Protein AF-A0A8H3X0F2-F1 (afdb_monomer_lite)

Radius of gyration: 13.97 Å; chains: 1; bounding box: 42×25×36 Å

Organism: Gigaspora margarita (NCBI:txid4874)

Foldseek 3Di:
DPDFFWAQELLVRDTDGDVDPVNVVLVVVVWDKDAFQLVLLPPDPPDPPVDVVVVVLSVVRGGIYTHHDLVSVVPCPVRCVVVVHDSVSVNVSSVVD

pLDDT: mean 86.75, std 12.63, range [35.66, 97.44]

Sequence (97 aa):
METPQKVVNLLTKRKIDHNGPTFCKLMRNGFRYVKDLAEFLQLPDIMDYYYPEQIRFMNALSYPAMIPPIDIMENRPDIYKKLSISVEKYQNLFQAL

Structure (mmCIF, N/CA/C/O backbone):
data_AF-A0A8H3X0F2-F1
#
_entry.id   AF-A0A8H3X0F2-F1
#
loop_
_atom_site.group_PDB
_atom_site.id
_atom_site.type_symbol
_atom_site.label_atom_id
_atom_site.label_alt_id
_atom_site.label_comp_id
_atom_site.label_asym_id
_atom_site.label_entity_id
_atom_site.label_seq_id
_atom_site.pdbx_PDB_ins_code
_atom_site.Cartn_x
_atom_site.Cartn_y
_atom_site.Cartn_z
_atom_site.occupancy
_atom_site.B_iso_or_equiv
_atom_site.auth_seq_id
_atom_site.auth_comp_id
_atom_site.auth_asym_id
_atom_site.auth_atom_id
_atom_site.pdbx_PDB_model_num
ATOM 1 N N . MET A 1 1 ? -13.330 -8.053 -23.753 1.00 35.66 1 MET A N 1
ATOM 2 C CA . MET A 1 1 ? -13.545 -7.528 -22.390 1.00 35.66 1 MET A CA 1
ATOM 3 C C . MET A 1 1 ? -12.173 -7.346 -21.783 1.00 35.66 1 MET A C 1
ATOM 5 O O . MET A 1 1 ? -11.473 -8.337 -21.624 1.00 35.66 1 MET A O 1
ATOM 9 N N . GLU A 1 2 ? -11.743 -6.105 -21.578 1.00 46.22 2 GLU A N 1
ATOM 10 C CA . GLU A 1 2 ? -10.471 -5.837 -20.907 1.00 46.22 2 GLU A CA 1
ATOM 11 C C . GLU A 1 2 ? -10.544 -6.406 -19.489 1.00 46.22 2 GLU A C 1
ATOM 13 O O . GLU A 1 2 ? -11.522 -6.194 -18.770 1.00 46.22 2 GLU A O 1
ATOM 18 N N . THR A 1 3 ? -9.551 -7.209 -19.114 1.00 53.03 3 THR A N 1
ATOM 19 C CA . THR A 1 3 ? -9.421 -7.743 -17.757 1.00 53.03 3 THR A CA 1
ATOM 20 C C . THR A 1 3 ? -9.513 -6.589 -16.758 1.00 53.03 3 THR A C 1
ATOM 22 O O . THR A 1 3 ? -8.805 -5.597 -16.951 1.00 53.03 3 THR A O 1
ATOM 25 N N . PRO A 1 4 ? -10.325 -6.693 -15.687 1.00 59.53 4 PRO A N 1
ATOM 26 C CA . PRO A 1 4 ? -10.361 -5.663 -14.661 1.00 59.53 4 PRO A CA 1
ATOM 27 C C . PRO A 1 4 ? -8.940 -5.425 -14.159 1.00 59.53 4 PRO A C 1
ATOM 29 O O . PRO A 1 4 ? -8.261 -6.366 -13.731 1.00 59.53 4 PRO A O 1
ATOM 32 N N . GLN A 1 5 ? -8.476 -4.179 -14.248 1.00 83.75 5 GLN A N 1
ATOM 33 C CA . GLN A 1 5 ? -7.166 -3.805 -13.737 1.00 83.75 5 GLN A CA 1
ATOM 34 C C . GLN A 1 5 ? -7.104 -4.224 -12.263 1.00 83.75 5 GLN A C 1
ATOM 36 O O . GLN A 1 5 ? -8.006 -3.929 -11.479 1.00 83.75 5 GLN A O 1
ATOM 41 N N . LYS A 1 6 ? -6.084 -4.992 -11.880 1.00 93.44 6 LYS A N 1
ATOM 42 C CA . LYS A 1 6 ? -5.902 -5.387 -10.482 1.00 93.44 6 LYS A CA 1
ATOM 43 C C . LYS A 1 6 ? -5.098 -4.309 -9.770 1.00 93.44 6 LYS A C 1
ATOM 45 O O . LYS A 1 6 ? -4.068 -3.875 -10.276 1.00 93.44 6 LYS A O 1
ATOM 50 N N . VAL A 1 7 ? -5.549 -3.929 -8.582 1.00 95.56 7 VAL A N 1
ATOM 51 C CA . VAL A 1 7 ? -4.880 -2.959 -7.707 1.00 95.56 7 VAL A CA 1
ATOM 52 C C . VAL A 1 7 ? -4.356 -3.694 -6.483 1.00 95.56 7 VAL A C 1
ATOM 54 O O . VAL A 1 7 ? -5.040 -4.556 -5.930 1.00 95.56 7 VAL A O 1
ATOM 57 N N . VAL A 1 8 ? -3.140 -3.389 -6.046 1.00 96.44 8 VAL A N 1
ATOM 58 C CA . VAL A 1 8 ? -2.559 -3.992 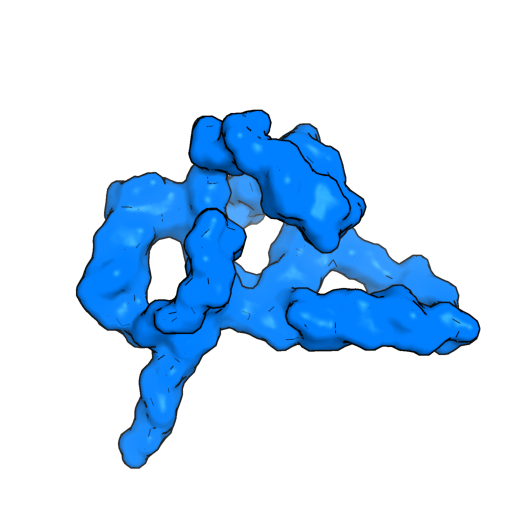-4.840 1.00 96.44 8 VAL A CA 1
ATOM 59 C C . VAL A 1 8 ? -2.958 -3.171 -3.621 1.00 96.44 8 VAL A C 1
ATOM 61 O O . VAL A 1 8 ? -2.645 -1.993 -3.526 1.00 96.44 8 VAL A O 1
ATOM 64 N N . ASN A 1 9 ? -3.610 -3.783 -2.639 1.00 96.31 9 ASN A N 1
ATOM 65 C CA . ASN A 1 9 ? -3.794 -3.149 -1.338 1.00 96.31 9 ASN A CA 1
ATOM 66 C C . ASN A 1 9 ? -2.477 -3.204 -0.554 1.00 96.31 9 ASN A C 1
ATOM 68 O O . ASN A 1 9 ? -2.080 -4.291 -0.134 1.00 96.31 9 ASN A O 1
ATOM 72 N N . LEU A 1 10 ? -1.822 -2.062 -0.319 1.00 93.88 10 LEU A N 1
ATOM 73 C CA . LEU A 1 10 ? -0.529 -2.018 0.382 1.00 93.88 10 LEU A CA 1
ATOM 74 C C . LEU A 1 10 ? -0.594 -2.588 1.800 1.00 93.88 10 LEU A C 1
ATOM 76 O O . LEU A 1 10 ? 0.346 -3.243 2.248 1.00 93.88 10 LEU A O 1
ATOM 80 N N . LEU A 1 11 ? -1.723 -2.401 2.487 1.00 94.62 11 LEU A N 1
ATOM 81 C CA . LEU A 1 11 ? -1.908 -2.852 3.864 1.00 94.62 11 LEU A CA 1
ATOM 82 C C . LEU A 1 11 ? -1.912 -4.381 3.982 1.00 94.62 11 LEU A C 1
ATOM 84 O O . LEU A 1 11 ? -1.371 -4.941 4.940 1.00 94.62 11 LEU A O 1
ATOM 88 N N . THR A 1 12 ? -2.551 -5.052 3.019 1.00 94.50 12 THR A N 1
ATOM 89 C CA . THR A 1 12 ? -2.803 -6.506 3.050 1.00 94.50 12 THR A CA 1
ATOM 90 C C . THR A 1 12 ? -2.003 -7.294 2.017 1.00 94.50 12 THR A C 1
ATOM 92 O O . THR A 1 12 ? -1.996 -8.522 2.064 1.00 94.50 12 THR A O 1
ATOM 95 N N . LYS A 1 13 ? -1.341 -6.608 1.080 1.00 92.19 13 LYS A N 1
ATOM 96 C CA . LYS A 1 13 ? -0.606 -7.157 -0.073 1.00 92.19 13 LYS A CA 1
ATOM 97 C C . LYS A 1 13 ? -1.476 -7.969 -1.044 1.00 92.19 13 LYS A C 1
ATOM 99 O O . LYS A 1 13 ? -0.955 -8.661 -1.915 1.00 92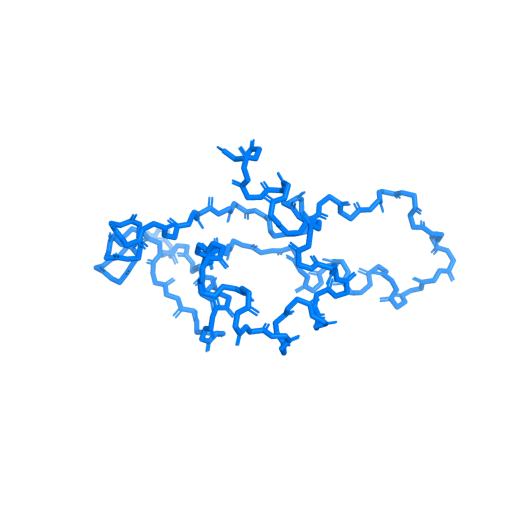.19 13 LYS A O 1
ATOM 104 N N . ARG A 1 14 ? -2.805 -7.899 -0.912 1.00 95.06 14 ARG A N 1
ATOM 105 C CA . ARG A 1 14 ? -3.749 -8.615 -1.781 1.00 95.06 14 ARG A CA 1
ATOM 106 C C . ARG A 1 14 ? -4.054 -7.800 -3.032 1.00 95.06 14 ARG A C 1
ATOM 108 O O . ARG A 1 14 ? -4.226 -6.585 -2.955 1.00 95.06 14 ARG A O 1
ATOM 115 N N . LYS A 1 15 ? -4.180 -8.489 -4.168 1.00 96.19 15 LYS A N 1
ATOM 116 C CA . LYS A 1 15 ? -4.719 -7.917 -5.407 1.00 96.19 15 LYS A CA 1
ATOM 117 C C . LYS A 1 15 ? -6.244 -7.865 -5.317 1.00 96.19 15 LYS A C 1
ATOM 119 O O . LYS A 1 15 ? -6.870 -8.875 -5.000 1.00 96.19 15 LYS A O 1
ATOM 124 N N . ILE A 1 16 ? -6.825 -6.711 -5.609 1.00 95.81 16 ILE A N 1
ATOM 125 C CA . ILE A 1 16 ? -8.271 -6.475 -5.649 1.00 95.81 16 ILE A CA 1
ATOM 126 C C . ILE A 1 16 ? -8.679 -5.956 -7.027 1.00 95.81 16 ILE A C 1
ATOM 128 O O . ILE A 1 16 ? -7.847 -5.436 -7.767 1.00 95.81 16 ILE A O 1
ATOM 132 N N . ASP A 1 17 ? -9.953 -6.105 -7.374 1.00 95.56 17 ASP A N 1
ATOM 133 C CA . ASP A 1 17 ? -10.505 -5.533 -8.602 1.00 95.56 17 ASP A CA 1
ATOM 134 C C . ASP A 1 17 ? -10.590 -4.009 -8.509 1.00 95.56 17 ASP A C 1
ATOM 136 O O . ASP A 1 17 ? -11.195 -3.476 -7.572 1.00 95.56 17 ASP A O 1
ATOM 140 N N . HIS A 1 18 ? -10.007 -3.307 -9.485 1.00 93.75 18 HIS A N 1
ATOM 141 C CA . HIS A 1 18 ? -10.230 -1.875 -9.669 1.00 93.75 18 HIS A CA 1
ATOM 142 C C . HIS A 1 18 ? -11.725 -1.617 -9.875 1.00 93.75 18 HIS A C 1
ATOM 144 O O . HIS A 1 18 ? -12.384 -2.353 -10.610 1.00 93.75 18 HIS A O 1
ATOM 150 N N . ASN A 1 19 ? -12.272 -0.606 -9.196 1.00 92.69 19 ASN A N 1
ATOM 151 C CA . ASN A 1 19 ? -13.711 -0.305 -9.166 1.00 92.69 19 ASN A CA 1
ATOM 152 C C . ASN A 1 19 ? -14.615 -1.440 -8.640 1.00 92.69 19 ASN A C 1
ATOM 154 O O . ASN A 1 19 ? -15.839 -1.346 -8.717 1.00 92.69 19 ASN A O 1
ATOM 158 N N . GLY A 1 20 ? -14.041 -2.501 -8.064 1.00 93.94 20 GLY A N 1
ATOM 159 C CA . GLY A 1 20 ? -14.800 -3.559 -7.405 1.00 93.94 20 GLY A CA 1
ATOM 160 C C . GLY A 1 20 ? -15.342 -3.135 -6.030 1.00 93.94 20 GLY A C 1
ATOM 161 O O . GLY A 1 20 ? -14.922 -2.117 -5.470 1.00 93.94 20 GLY A O 1
ATOM 162 N N . PRO A 1 21 ? -16.216 -3.945 -5.403 1.00 96.06 21 PRO A N 1
ATOM 163 C CA . PRO A 1 21 ? -16.812 -3.620 -4.103 1.00 96.06 21 PRO A CA 1
ATOM 164 C C . PRO A 1 21 ? -15.778 -3.322 -3.008 1.00 96.06 21 PRO A C 1
ATOM 166 O O . PRO A 1 21 ? -15.940 -2.386 -2.224 1.00 96.06 21 PRO A O 1
ATOM 169 N N . THR A 1 22 ? -14.679 -4.086 -2.972 1.00 96.06 22 THR A N 1
ATOM 170 C CA . THR A 1 22 ? -13.583 -3.866 -2.018 1.00 96.06 22 THR A CA 1
ATOM 171 C C . THR A 1 22 ? -12.862 -2.546 -2.271 1.00 96.06 22 THR A C 1
ATOM 173 O O . THR A 1 22 ? -12.586 -1.829 -1.315 1.00 96.06 22 THR A O 1
ATOM 176 N N . PHE A 1 23 ? -12.593 -2.200 -3.532 1.00 96.19 23 PHE A N 1
ATOM 177 C CA . PHE A 1 23 ? -11.965 -0.931 -3.901 1.00 96.19 23 PHE A CA 1
ATOM 178 C C . PHE A 1 23 ? -12.826 0.251 -3.447 1.00 96.19 23 PHE A C 1
ATOM 180 O O . PHE A 1 23 ? -12.354 1.111 -2.706 1.00 96.19 23 PHE A O 1
ATOM 187 N N . CYS A 1 24 ? -14.118 0.231 -3.784 1.00 96.00 24 CYS A N 1
ATOM 188 C CA . CYS A 1 24 ? -15.064 1.272 -3.388 1.00 96.00 24 CYS A CA 1
ATOM 189 C C . CYS A 1 24 ? -15.167 1.413 -1.863 1.00 96.00 24 CYS A C 1
ATOM 191 O O . CYS A 1 24 ? -15.250 2.526 -1.347 1.00 96.00 24 CYS A O 1
ATOM 193 N N . LYS A 1 25 ? -15.127 0.298 -1.120 1.00 97.44 25 LYS A N 1
ATOM 194 C CA . LYS A 1 25 ? -15.113 0.322 0.350 1.00 97.44 25 LYS A CA 1
ATOM 195 C C . LYS A 1 25 ? -13.840 0.966 0.903 1.00 97.44 25 LYS A C 1
ATOM 197 O O . LYS A 1 25 ? -13.929 1.746 1.842 1.00 97.44 25 LYS A O 1
ATOM 202 N N . LEU A 1 26 ? -12.675 0.655 0.335 1.00 97.25 26 LEU A N 1
ATOM 203 C CA . LEU A 1 26 ? -11.404 1.248 0.760 1.00 97.25 26 LEU A CA 1
ATOM 204 C C . LEU A 1 26 ? -11.369 2.756 0.486 1.00 97.25 26 LEU A C 1
ATOM 206 O O . LEU A 1 26 ? -11.013 3.508 1.388 1.00 97.25 26 LEU A O 1
ATOM 210 N N . MET A 1 27 ? -11.820 3.197 -0.694 1.00 96.31 27 MET A N 1
ATOM 211 C CA . MET A 1 27 ? -11.937 4.625 -1.031 1.00 96.31 27 MET A CA 1
ATOM 212 C C . MET A 1 27 ? -12.810 5.381 -0.016 1.00 96.31 27 MET A C 1
ATOM 214 O O . MET A 1 27 ? -12.434 6.448 0.459 1.00 96.31 27 MET A O 1
ATOM 218 N N . ARG A 1 28 ? -13.951 4.800 0.385 1.00 96.81 28 ARG A N 1
ATOM 219 C CA . ARG A 1 28 ? -14.835 5.377 1.420 1.00 96.81 28 ARG A CA 1
ATOM 220 C C . ARG A 1 28 ? -14.191 5.444 2.808 1.00 96.81 28 ARG A C 1
ATOM 222 O O . ARG A 1 28 ? -14.579 6.287 3.604 1.00 96.81 28 ARG A O 1
ATOM 229 N N . ASN A 1 29 ? -13.217 4.580 3.083 1.00 95.94 29 ASN A N 1
ATOM 230 C CA . ASN A 1 29 ? -12.472 4.533 4.341 1.00 95.94 29 ASN A CA 1
ATOM 231 C C . ASN A 1 29 ? -11.166 5.349 4.288 1.00 95.94 29 ASN A C 1
ATOM 233 O O . ASN A 1 29 ? -10.250 5.086 5.063 1.00 95.94 29 ASN A O 1
ATOM 237 N N . GLY A 1 30 ? -11.042 6.292 3.351 1.00 95.50 30 GLY A N 1
ATOM 238 C CA . GLY A 1 30 ? -9.897 7.200 3.278 1.00 95.50 30 GLY A CA 1
ATOM 239 C C . GLY A 1 30 ? -8.635 6.607 2.650 1.00 95.50 30 GLY A C 1
ATOM 240 O O . GLY A 1 30 ? -7.602 7.273 2.646 1.00 95.50 30 GLY A O 1
ATOM 241 N N . PHE A 1 31 ? -8.687 5.395 2.088 1.00 96.31 31 PHE A N 1
ATOM 242 C CA . PHE A 1 31 ? -7.588 4.912 1.251 1.00 96.31 31 PHE A CA 1
ATOM 243 C C . PHE A 1 31 ? -7.554 5.704 -0.056 1.00 96.31 31 PHE A C 1
ATOM 245 O O . PHE A 1 31 ? -8.599 6.068 -0.598 1.00 96.31 31 PHE A O 1
ATOM 252 N N . ARG A 1 32 ? -6.355 5.899 -0.601 1.00 95.69 32 ARG A N 1
ATOM 253 C CA . ARG A 1 32 ? -6.142 6.595 -1.872 1.00 95.69 32 ARG A CA 1
ATOM 254 C C . ARG A 1 32 ? -5.675 5.624 -2.942 1.00 95.69 32 ARG A C 1
ATOM 256 O O . ARG A 1 32 ? -4.869 4.738 -2.676 1.00 95.69 32 ARG A O 1
ATOM 263 N N . TYR A 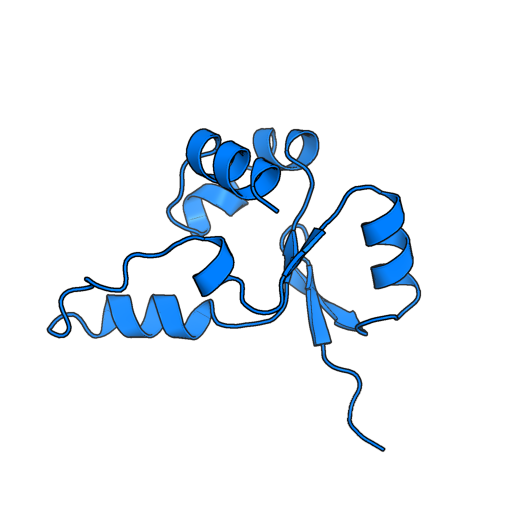1 33 ? -6.200 5.777 -4.147 1.00 95.12 33 TYR A N 1
ATOM 264 C CA . TYR A 1 33 ? -5.730 5.032 -5.306 1.00 95.12 33 TYR A CA 1
ATOM 265 C C . TYR A 1 33 ? -4.558 5.768 -5.952 1.00 95.12 33 TYR A C 1
ATOM 267 O O . TYR A 1 33 ? -4.651 6.968 -6.197 1.00 95.12 33 TYR A O 1
ATOM 275 N N . VAL A 1 34 ? -3.495 5.036 -6.277 1.00 93.75 34 VAL A N 1
ATOM 276 C CA . VAL A 1 34 ? -2.422 5.515 -7.152 1.00 93.75 34 VAL A CA 1
ATOM 277 C C . VAL A 1 34 ? -2.271 4.577 -8.336 1.00 93.75 34 VAL A C 1
ATOM 279 O O . VAL A 1 34 ? -2.374 3.354 -8.203 1.00 93.75 34 VAL A O 1
ATOM 282 N N . LYS A 1 35 ? -2.026 5.162 -9.508 1.00 93.06 35 LYS A N 1
ATOM 283 C CA . LYS A 1 35 ? -1.827 4.409 -10.749 1.00 93.06 35 LYS A CA 1
ATOM 284 C C . LYS A 1 35 ? -0.457 3.731 -10.789 1.00 93.06 35 LYS A C 1
ATOM 286 O O . LYS A 1 35 ? -0.358 2.621 -11.305 1.00 93.06 35 LYS A O 1
ATOM 291 N N . ASP A 1 36 ? 0.551 4.379 -10.214 1.00 91.19 36 ASP A N 1
ATOM 292 C CA . ASP A 1 36 ? 1.907 3.866 -10.072 1.00 91.19 36 ASP A CA 1
ATOM 293 C C . ASP A 1 36 ? 2.426 4.182 -8.660 1.00 91.19 36 ASP A C 1
ATOM 295 O O . ASP A 1 36 ? 2.430 5.332 -8.212 1.00 91.19 36 ASP A O 1
ATOM 299 N N . LEU A 1 37 ? 2.808 3.139 -7.923 1.00 92.31 37 LEU A N 1
ATOM 300 C CA . LEU A 1 37 ? 3.350 3.278 -6.578 1.00 92.31 37 LEU A CA 1
ATOM 301 C C . LEU A 1 37 ? 4.781 3.836 -6.567 1.00 92.31 37 LEU A C 1
ATOM 303 O O . LEU A 1 37 ? 5.111 4.578 -5.645 1.00 92.31 37 LEU A O 1
ATOM 307 N N . ALA A 1 38 ? 5.626 3.503 -7.542 1.00 89.56 38 ALA A N 1
ATOM 308 C CA . ALA A 1 38 ? 6.977 4.055 -7.631 1.00 89.56 38 ALA A CA 1
ATOM 309 C C . ALA A 1 38 ? 6.930 5.577 -7.851 1.00 89.56 38 ALA A C 1
ATOM 311 O O . ALA A 1 38 ? 7.653 6.311 -7.174 1.00 89.56 38 ALA A O 1
ATOM 312 N N . GLU A 1 39 ? 6.012 6.040 -8.708 1.00 88.50 39 GLU A N 1
ATOM 313 C CA . GLU A 1 39 ? 5.750 7.467 -8.941 1.00 88.50 39 GLU A CA 1
ATOM 314 C C . GLU A 1 39 ? 5.267 8.163 -7.660 1.00 88.50 39 GLU A C 1
ATOM 316 O O . GLU A 1 39 ? 5.835 9.174 -7.246 1.00 88.50 39 GLU A O 1
ATOM 321 N N . PHE A 1 40 ? 4.278 7.581 -6.967 1.00 90.31 40 PHE A N 1
ATOM 322 C CA . PHE A 1 40 ? 3.791 8.114 -5.688 1.00 90.31 40 PHE A CA 1
ATOM 323 C C . PHE A 1 40 ? 4.905 8.254 -4.647 1.00 90.31 40 PHE A C 1
ATOM 325 O O . PHE A 1 40 ? 4.953 9.244 -3.921 1.00 90.31 40 PHE A O 1
ATOM 332 N N . LEU A 1 41 ? 5.802 7.271 -4.556 1.00 89.50 41 LEU A N 1
ATOM 333 C CA . LEU A 1 41 ? 6.894 7.279 -3.583 1.00 89.50 41 LEU A CA 1
ATOM 334 C C . LEU A 1 41 ? 7.959 8.347 -3.879 1.00 89.50 41 LEU A C 1
ATOM 336 O O . LEU A 1 41 ? 8.861 8.536 -3.048 1.00 89.50 41 LEU A O 1
ATOM 340 N N . GLN A 1 42 ? 7.854 9.039 -5.024 1.00 85.25 42 GLN A N 1
ATOM 341 C CA . GLN A 1 42 ? 8.845 9.986 -5.533 1.00 85.25 42 GLN A CA 1
ATOM 342 C C . GLN A 1 42 ? 10.244 9.392 -5.367 1.00 85.25 42 GLN A C 1
ATOM 344 O O . GLN A 1 42 ? 11.116 9.955 -4.688 1.00 85.25 42 GLN A O 1
ATOM 349 N N . LEU A 1 43 ? 10.410 8.156 -5.844 1.00 74.69 43 LEU A N 1
ATOM 350 C CA . LEU A 1 43 ? 11.725 7.538 -5.872 1.00 74.69 43 LEU A CA 1
ATOM 351 C C . LEU A 1 43 ? 12.555 8.315 -6.902 1.00 74.69 43 LEU A C 1
ATOM 353 O O . LEU A 1 43 ? 12.052 8.578 -7.991 1.00 74.69 43 LEU A O 1
ATOM 357 N N . PRO A 1 44 ? 13.765 8.774 -6.544 1.00 63.31 44 PRO A N 1
ATOM 358 C CA . PRO A 1 44 ? 14.536 9.651 -7.412 1.00 63.31 44 PRO A CA 1
ATOM 359 C C . PRO A 1 44 ? 14.848 8.955 -8.739 1.00 63.31 44 PRO A C 1
ATOM 361 O O . PRO A 1 44 ? 15.386 7.851 -8.742 1.00 63.31 44 PRO A O 1
ATOM 364 N N . ASP A 1 45 ? 14.594 9.644 -9.854 1.00 55.38 45 ASP A N 1
ATOM 365 C CA . ASP A 1 45 ? 15.021 9.204 -11.192 1.00 55.38 45 ASP A CA 1
ATOM 366 C C . ASP A 1 45 ? 16.551 9.099 -11.299 1.00 55.38 45 ASP A C 1
ATOM 368 O O . ASP A 1 45 ? 17.087 8.351 -12.117 1.00 55.38 45 ASP A O 1
ATOM 372 N N . ILE A 1 46 ? 17.265 9.831 -10.434 1.00 53.62 46 ILE A N 1
ATOM 373 C CA . ILE A 1 46 ? 18.722 9.797 -10.272 1.00 53.62 46 ILE A CA 1
ATOM 374 C C . ILE A 1 46 ? 19.096 8.589 -9.400 1.00 53.62 46 ILE A C 1
ATOM 376 O O . ILE A 1 46 ? 19.678 8.719 -8.324 1.00 53.62 46 ILE A O 1
ATOM 380 N N . MET A 1 47 ? 18.701 7.395 -9.829 1.00 57.59 47 MET A N 1
ATOM 381 C CA . MET A 1 47 ? 19.342 6.176 -9.358 1.00 57.59 47 MET A CA 1
ATOM 382 C C . MET A 1 47 ? 20.527 5.914 -10.272 1.00 57.59 47 MET A C 1
ATOM 384 O O . MET A 1 47 ? 20.453 6.069 -11.491 1.00 57.59 47 MET A O 1
ATOM 388 N N . ASP A 1 48 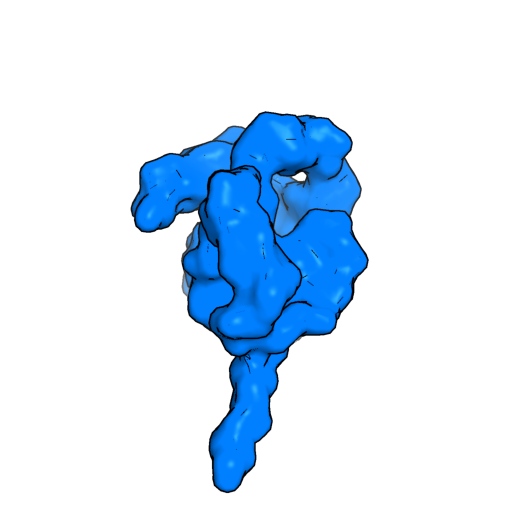? 21.649 5.576 -9.661 1.00 58.88 48 ASP A N 1
ATOM 389 C CA . ASP A 1 48 ? 22.882 5.352 -10.382 1.00 58.88 48 ASP A CA 1
ATOM 390 C C . ASP A 1 48 ? 22.682 4.102 -11.255 1.00 58.88 48 ASP A C 1
ATOM 392 O O . ASP A 1 48 ? 22.588 2.983 -10.745 1.00 58.88 48 ASP A O 1
ATOM 396 N N . TYR A 1 49 ? 22.522 4.293 -12.573 1.00 59.44 49 TYR A N 1
ATOM 397 C CA . TYR A 1 49 ? 22.153 3.246 -13.543 1.00 59.44 49 TYR A CA 1
ATOM 398 C C . TYR A 1 49 ? 23.100 2.030 -13.507 1.00 59.44 49 TYR A C 1
ATOM 400 O O . TYR A 1 49 ? 22.762 0.954 -14.003 1.00 59.44 49 TYR A O 1
ATOM 408 N N . TYR A 1 50 ? 24.268 2.187 -12.880 1.00 64.31 50 TYR A N 1
ATOM 409 C CA . TYR A 1 50 ? 25.243 1.142 -12.591 1.00 64.31 50 TYR A CA 1
ATOM 410 C C . TYR A 1 50 ? 24.823 0.150 -11.491 1.00 64.31 50 TYR A C 1
ATOM 412 O O . TYR A 1 50 ? 25.530 -0.838 -11.290 1.00 64.31 50 TYR A O 1
ATOM 420 N N . TYR A 1 51 ? 23.682 0.346 -10.817 1.00 75.50 51 TYR A N 1
ATOM 421 C CA . TYR A 1 51 ? 23.158 -0.561 -9.787 1.00 75.50 51 TYR A CA 1
ATOM 422 C C . TYR A 1 51 ? 21.872 -1.283 -10.237 1.00 75.50 51 TYR A C 1
ATOM 424 O O . TYR A 1 51 ? 20.757 -0.827 -9.965 1.00 75.50 51 TYR A O 1
ATOM 432 N N . PRO A 1 52 ? 21.984 -2.476 -10.858 1.00 78.88 52 PRO A N 1
ATOM 433 C CA . PRO A 1 52 ? 20.838 -3.266 -11.317 1.00 78.88 52 PRO A CA 1
ATOM 434 C C . PRO A 1 52 ? 19.805 -3.590 -10.231 1.00 78.88 52 PRO A C 1
ATOM 436 O O . PRO A 1 52 ? 18.628 -3.776 -10.535 1.00 78.88 52 PRO A O 1
ATOM 439 N N . GLU A 1 53 ? 20.224 -3.683 -8.969 1.00 80.44 53 GLU A N 1
ATOM 440 C CA . GLU A 1 53 ? 19.333 -3.964 -7.838 1.00 80.44 53 GLU A CA 1
ATOM 441 C C . GLU A 1 53 ? 18.346 -2.823 -7.579 1.00 80.44 53 GLU A C 1
ATOM 443 O O . GLU A 1 53 ? 17.169 -3.074 -7.319 1.00 80.44 53 GLU A O 1
ATOM 448 N N . GLN A 1 54 ? 18.800 -1.577 -7.726 1.00 77.56 54 GLN A N 1
ATOM 449 C CA . GLN A 1 54 ? 17.974 -0.384 -7.556 1.00 77.56 54 GLN A CA 1
ATOM 450 C C . GLN A 1 54 ? 16.907 -0.296 -8.652 1.00 77.56 54 GLN A C 1
ATOM 452 O O . GLN A 1 54 ? 15.722 -0.126 -8.362 1.00 77.56 54 GLN A O 1
ATOM 457 N N . ILE A 1 55 ? 17.304 -0.548 -9.903 1.00 80.12 55 ILE A N 1
ATOM 458 C CA . ILE A 1 55 ? 16.382 -0.617 -11.046 1.00 80.12 55 ILE A CA 1
ATOM 459 C C . ILE A 1 55 ? 15.354 -1.742 -10.848 1.00 80.12 55 ILE A C 1
ATOM 461 O O . ILE A 1 55 ? 14.156 -1.543 -11.055 1.00 80.12 55 ILE A O 1
ATOM 465 N N . ARG A 1 56 ? 15.792 -2.931 -10.405 1.00 84.12 56 ARG A N 1
ATOM 466 C CA . ARG A 1 56 ? 14.885 -4.056 -10.109 1.00 84.12 56 ARG A CA 1
ATOM 467 C C . ARG A 1 56 ? 13.890 -3.714 -9.006 1.00 84.12 56 ARG A C 1
ATOM 469 O O . ARG A 1 56 ? 12.727 -4.090 -9.125 1.00 84.12 56 ARG A O 1
ATOM 476 N N . PHE A 1 57 ? 14.328 -3.020 -7.960 1.00 83.50 57 PHE A N 1
ATOM 477 C CA . PHE A 1 57 ? 13.458 -2.583 -6.874 1.00 83.50 57 PHE A CA 1
ATOM 478 C C . PHE A 1 57 ? 12.395 -1.591 -7.362 1.00 83.50 57 PHE A C 1
ATOM 480 O O . PHE A 1 57 ? 11.217 -1.800 -7.086 1.00 83.50 57 PHE A O 1
ATOM 487 N N . MET A 1 58 ? 12.775 -0.581 -8.150 1.00 80.94 58 MET A N 1
ATOM 488 C CA . MET A 1 58 ? 11.823 0.385 -8.717 1.00 80.94 58 MET A CA 1
ATOM 489 C C . MET A 1 58 ? 10.803 -0.286 -9.639 1.00 80.94 58 MET A C 1
ATOM 491 O O . MET A 1 58 ? 9.599 -0.114 -9.465 1.00 80.94 58 MET A O 1
ATOM 495 N N . ASN A 1 59 ? 11.268 -1.135 -10.560 1.00 84.00 59 ASN A N 1
ATOM 496 C CA . ASN A 1 59 ? 10.383 -1.884 -11.453 1.00 84.00 59 ASN A CA 1
ATOM 497 C C . ASN A 1 59 ? 9.429 -2.798 -10.675 1.00 84.00 59 ASN A C 1
ATOM 499 O O . ASN A 1 59 ? 8.272 -2.958 -11.053 1.00 84.00 59 ASN A O 1
ATOM 503 N N . ALA A 1 60 ? 9.889 -3.375 -9.562 1.00 88.38 60 ALA A N 1
ATOM 504 C CA . ALA A 1 60 ? 9.043 -4.179 -8.691 1.00 88.38 60 ALA A CA 1
ATOM 505 C C . ALA A 1 60 ? 7.966 -3.357 -7.967 1.00 88.38 60 ALA A C 1
ATOM 507 O O . ALA A 1 60 ? 7.029 -3.965 -7.456 1.00 88.38 60 ALA A O 1
ATOM 508 N N . LEU A 1 61 ? 8.088 -2.026 -7.914 1.00 90.00 61 LEU A N 1
ATOM 509 C CA . LEU A 1 61 ? 7.124 -1.093 -7.325 1.00 90.00 61 LEU A CA 1
ATOM 510 C C . LEU A 1 61 ? 6.227 -0.397 -8.359 1.00 90.00 61 LEU A C 1
ATOM 512 O O . LEU A 1 61 ? 5.234 0.198 -7.957 1.00 90.00 61 LEU A O 1
ATOM 516 N N . SER A 1 62 ? 6.504 -0.495 -9.661 1.00 90.19 62 SER A N 1
ATOM 517 C CA . SER A 1 62 ? 5.656 0.103 -10.704 1.00 90.19 62 SER A CA 1
ATOM 518 C C . SER A 1 62 ? 4.383 -0.727 -10.914 1.00 90.19 62 SER A C 1
ATOM 520 O O . SER A 1 62 ? 4.306 -1.642 -11.738 1.00 90.19 62 SER A O 1
ATOM 522 N N . TYR A 1 63 ? 3.375 -0.463 -10.083 1.00 92.12 63 TYR A N 1
ATOM 523 C CA . TYR A 1 63 ? 2.043 -1.055 -10.188 1.00 92.12 63 TYR A CA 1
ATOM 524 C C . TYR A 1 63 ? 0.964 -0.177 -9.527 1.00 92.12 63 TYR A C 1
ATOM 526 O 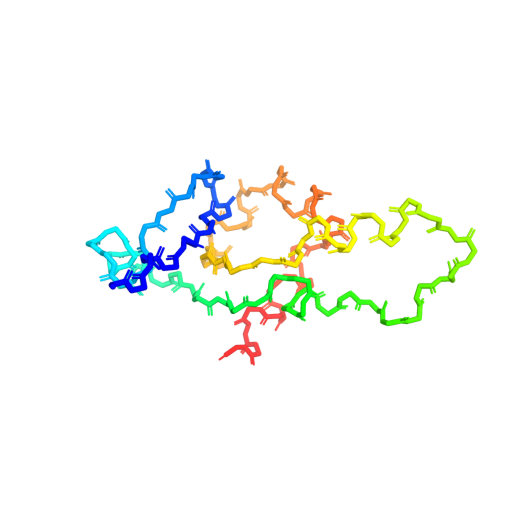O . TYR A 1 63 ? 1.272 0.587 -8.607 1.00 92.12 63 TYR A O 1
ATOM 534 N N . PRO A 1 64 ? -0.322 -0.332 -9.910 1.00 95.12 64 PRO A N 1
ATOM 535 C CA . PRO A 1 64 ? -1.426 0.361 -9.255 1.00 95.12 64 PRO A CA 1
ATOM 536 C C . PRO A 1 64 ? -1.643 -0.130 -7.824 1.00 95.12 64 PRO A C 1
ATOM 538 O O . PRO A 1 64 ? -1.736 -1.341 -7.577 1.00 95.12 64 PRO A O 1
ATOM 541 N N . ALA A 1 65 ? -1.805 0.798 -6.883 1.00 95.44 65 ALA A N 1
ATOM 542 C CA . ALA A 1 65 ? -1.916 0.480 -5.465 1.00 95.44 65 ALA A CA 1
ATOM 543 C C . ALA A 1 65 ? -3.030 1.257 -4.746 1.00 95.44 65 ALA A C 1
ATOM 545 O O . ALA A 1 65 ? -3.334 2.401 -5.069 1.00 95.44 65 ALA A O 1
ATOM 546 N N . MET A 1 66 ? -3.624 0.614 -3.738 1.00 96.62 66 MET A N 1
ATOM 547 C CA . MET A 1 66 ? -4.443 1.266 -2.719 1.00 96.62 66 MET A CA 1
ATOM 548 C C . MET A 1 66 ? -3.567 1.574 -1.515 1.00 96.62 66 MET A C 1
ATOM 550 O O . MET A 1 66 ? -3.047 0.666 -0.855 1.00 96.62 66 MET A O 1
ATOM 554 N N . ILE A 1 67 ? -3.452 2.862 -1.240 1.00 95.19 67 ILE A N 1
ATOM 555 C CA . ILE A 1 67 ? -2.601 3.463 -0.234 1.00 95.19 67 ILE A CA 1
ATOM 556 C C . ILE A 1 67 ? -3.431 3.722 1.030 1.00 95.19 67 ILE A C 1
ATOM 558 O O . ILE A 1 67 ? -4.424 4.449 0.958 1.00 95.19 67 ILE A O 1
ATOM 562 N N . PRO A 1 68 ? -3.093 3.104 2.175 1.00 95.50 68 PRO A N 1
ATOM 563 C CA . PRO A 1 68 ? -3.789 3.346 3.435 1.00 95.50 68 PRO A CA 1
ATOM 564 C C . PRO A 1 68 ? -3.595 4.783 3.948 1.00 95.50 68 PRO A C 1
ATOM 566 O O . PRO A 1 68 ? -2.540 5.377 3.710 1.00 95.50 68 PRO A O 1
ATOM 569 N N . PRO A 1 69 ? -4.579 5.332 4.677 1.00 94.88 69 PRO A N 1
ATOM 570 C CA . PRO A 1 69 ? -4.446 6.622 5.343 1.00 94.88 69 PRO A CA 1
ATOM 571 C C . PRO A 1 69 ? -3.337 6.621 6.408 1.00 94.88 69 PRO A C 1
ATOM 573 O O . PRO A 1 69 ? -2.853 5.566 6.835 1.00 94.88 69 PRO A O 1
ATOM 576 N N . ILE A 1 70 ? -2.890 7.825 6.783 1.00 92.19 70 ILE A N 1
ATOM 577 C CA . ILE A 1 70 ? -1.706 8.022 7.631 1.00 92.19 70 ILE A CA 1
ATOM 578 C C . ILE A 1 70 ? -1.856 7.389 9.019 1.00 92.19 70 ILE A C 1
ATOM 580 O O . ILE A 1 70 ? -0.939 6.714 9.469 1.00 92.19 70 ILE A O 1
ATOM 584 N N . ASP A 1 71 ? -3.031 7.494 9.634 1.00 92.62 71 ASP A N 1
ATOM 585 C CA . ASP A 1 71 ? -3.378 6.911 10.938 1.00 92.62 71 ASP A CA 1
ATOM 586 C C . ASP A 1 71 ? -3.200 5.381 10.969 1.00 92.62 71 ASP A C 1
ATOM 588 O O . ASP A 1 71 ? -2.744 4.794 11.956 1.00 92.62 71 ASP A O 1
ATOM 592 N N . ILE A 1 72 ? -3.503 4.713 9.852 1.00 93.75 72 ILE A N 1
ATOM 593 C CA . ILE A 1 72 ? -3.240 3.281 9.684 1.00 93.75 72 ILE A CA 1
ATOM 594 C C . ILE A 1 72 ? -1.741 3.027 9.478 1.00 93.75 72 ILE A C 1
ATOM 596 O O . ILE A 1 72 ? -1.207 2.041 9.990 1.00 93.75 72 ILE A O 1
ATOM 600 N N . MET A 1 73 ? -1.056 3.882 8.719 1.00 91.12 73 MET A N 1
ATOM 601 C CA . MET A 1 73 ? 0.349 3.678 8.348 1.00 91.12 73 MET A CA 1
ATOM 602 C C . MET A 1 73 ? 1.357 3.971 9.444 1.00 91.12 73 MET A C 1
ATOM 604 O O . MET A 1 73 ? 2.370 3.273 9.514 1.00 91.12 73 MET A O 1
ATOM 608 N N . GLU A 1 74 ? 1.077 4.928 10.320 1.00 91.12 74 GLU A N 1
ATOM 609 C CA . GLU A 1 74 ? 1.885 5.215 11.510 1.00 91.12 74 GLU A CA 1
ATOM 610 C C . GLU A 1 74 ? 2.085 3.958 12.367 1.00 91.12 74 GLU A C 1
ATOM 612 O O . GLU A 1 74 ? 3.170 3.708 12.887 1.00 91.12 74 GLU A O 1
ATOM 617 N N . ASN A 1 75 ? 1.069 3.093 12.413 1.00 92.75 75 ASN A N 1
ATOM 618 C CA . ASN A 1 75 ? 1.078 1.839 13.164 1.00 92.75 75 ASN A CA 1
ATOM 619 C C . ASN A 1 75 ? 1.639 0.641 12.374 1.00 92.75 75 ASN A C 1
ATOM 621 O O . ASN A 1 75 ? 1.584 -0.498 12.847 1.00 92.75 75 ASN A O 1
ATOM 625 N N . ARG A 1 76 ? 2.163 0.856 11.160 1.00 92.88 76 ARG A N 1
ATOM 626 C CA . ARG A 1 76 ? 2.644 -0.204 10.255 1.00 92.88 76 ARG A CA 1
ATOM 627 C C . ARG A 1 76 ? 4.088 0.025 9.791 1.00 92.88 76 ARG A C 1
ATOM 629 O O . ARG A 1 76 ? 4.346 0.133 8.586 1.00 92.88 76 ARG A O 1
ATOM 636 N N . PRO A 1 77 ? 5.066 0.010 10.724 1.00 90.38 77 PRO A N 1
ATOM 637 C CA . PRO A 1 77 ? 6.486 0.130 10.395 1.00 90.38 77 PRO A CA 1
ATOM 638 C C . PRO A 1 77 ? 6.993 -0.934 9.432 1.00 90.38 77 PRO A C 1
ATOM 640 O O . PRO A 1 77 ? 7.949 -0.689 8.702 1.00 90.38 77 PRO A O 1
ATOM 643 N N . ASP A 1 78 ? 6.358 -2.101 9.391 1.00 91.94 78 ASP A N 1
ATOM 644 C CA . ASP A 1 78 ? 6.688 -3.165 8.447 1.00 91.94 78 ASP A CA 1
ATOM 645 C C . ASP A 1 78 ? 6.445 -2.772 6.980 1.00 91.94 78 ASP A C 1
ATOM 647 O O . ASP A 1 78 ? 7.095 -3.324 6.090 1.00 91.94 78 ASP A O 1
ATOM 651 N N . ILE A 1 79 ? 5.537 -1.826 6.711 1.00 90.44 79 ILE A N 1
ATOM 652 C CA . ILE A 1 79 ? 5.209 -1.391 5.350 1.00 90.44 79 ILE A CA 1
ATOM 653 C C . ILE A 1 79 ? 6.188 -0.318 4.884 1.00 90.44 79 ILE A C 1
ATOM 655 O O . ILE A 1 79 ? 6.879 -0.531 3.888 1.00 90.44 79 ILE A O 1
ATOM 659 N N . TYR A 1 80 ? 6.293 0.813 5.588 1.00 85.19 80 TYR A N 1
ATOM 660 C CA . TYR A 1 80 ? 7.135 1.917 5.113 1.00 85.19 80 TYR A CA 1
ATOM 661 C C . TYR A 1 80 ? 8.636 1.577 5.156 1.00 85.19 80 TYR A C 1
ATOM 663 O O . TYR A 1 80 ? 9.359 1.957 4.237 1.00 85.19 80 TYR A O 1
ATOM 671 N N . LYS A 1 81 ? 9.099 0.740 6.104 1.00 86.31 81 LYS A N 1
ATOM 672 C CA . LYS A 1 81 ? 10.478 0.207 6.077 1.00 86.31 81 LYS A CA 1
ATOM 673 C C . LYS A 1 81 ? 10.738 -0.669 4.856 1.00 86.31 81 LYS A C 1
ATOM 675 O O . LYS A 1 81 ? 11.816 -0.600 4.281 1.00 86.31 81 LYS A O 1
ATOM 680 N N . LYS A 1 82 ? 9.761 -1.483 4.440 1.00 87.69 82 LYS A N 1
ATOM 681 C CA . LYS A 1 82 ? 9.892 -2.330 3.245 1.00 87.69 82 LYS A CA 1
ATOM 682 C C . LYS A 1 82 ? 9.934 -1.506 1.954 1.00 87.69 82 LYS A C 1
ATOM 684 O O . LYS A 1 82 ? 10.561 -1.925 0.987 1.00 87.69 82 LYS A O 1
ATOM 689 N N . LEU A 1 83 ? 9.260 -0.361 1.944 1.00 85.44 83 LEU A N 1
ATOM 690 C CA . LEU A 1 83 ? 9.283 0.604 0.844 1.00 85.44 83 LEU A CA 1
ATOM 691 C C . LEU A 1 83 ? 10.481 1.564 0.922 1.00 85.44 83 LEU A C 1
ATOM 693 O O . LEU A 1 83 ? 10.593 2.451 0.083 1.00 85.44 83 LEU A O 1
ATOM 697 N N . SER A 1 84 ? 11.366 1.389 1.910 1.00 84.81 84 SER A N 1
ATOM 698 C CA . SER A 1 84 ? 12.551 2.222 2.130 1.00 84.81 84 SER A CA 1
ATOM 699 C C . SER A 1 84 ? 12.234 3.717 2.268 1.00 84.81 84 SER A C 1
ATOM 701 O O . SER A 1 84 ? 12.995 4.567 1.809 1.00 84.81 84 SER A O 1
ATOM 703 N N . ILE A 1 85 ? 11.114 4.051 2.916 1.00 87.00 85 ILE A N 1
ATOM 704 C CA . ILE A 1 85 ? 10.704 5.433 3.205 1.00 87.00 85 ILE A CA 1
ATOM 705 C C . ILE A 1 85 ? 10.393 5.624 4.694 1.00 87.00 85 ILE A C 1
ATOM 707 O O . ILE A 1 85 ? 10.050 4.677 5.403 1.00 87.00 85 ILE A O 1
ATOM 711 N N . SER A 1 86 ? 10.513 6.859 5.187 1.00 89.19 86 SER A N 1
ATOM 712 C CA . SER A 1 86 ? 10.081 7.224 6.540 1.00 89.19 86 SER A CA 1
ATOM 713 C C . SER A 1 86 ? 8.568 7.461 6.597 1.00 89.19 86 SER A C 1
ATOM 715 O O . SER A 1 86 ? 7.928 7.735 5.579 1.00 89.19 86 SER A O 1
ATOM 717 N N . VAL A 1 87 ? 7.996 7.389 7.803 1.00 88.62 87 VAL A N 1
ATOM 718 C CA . VAL A 1 87 ? 6.588 7.749 8.040 1.00 88.62 87 VAL A CA 1
ATOM 719 C C . VAL A 1 87 ? 6.318 9.224 7.718 1.00 88.62 87 VAL A C 1
ATOM 721 O O . VAL A 1 87 ? 5.297 9.536 7.121 1.00 88.62 87 VAL A O 1
ATOM 724 N N . GLU A 1 88 ? 7.274 10.111 8.003 1.00 91.56 88 GLU A N 1
ATOM 725 C CA . GLU A 1 88 ? 7.199 11.537 7.664 1.00 91.56 88 GLU A CA 1
ATOM 726 C C . GLU A 1 88 ? 7.158 11.758 6.146 1.00 91.56 88 GLU A C 1
ATOM 728 O O . GLU A 1 88 ? 6.287 12.466 5.641 1.00 91.56 88 GLU A O 1
ATOM 733 N N . LYS A 1 89 ? 8.041 11.087 5.386 1.00 90.00 89 LYS A N 1
ATOM 734 C CA . LYS A 1 89 ? 7.995 11.138 3.918 1.00 90.00 89 LYS A CA 1
ATOM 735 C C . LYS A 1 89 ? 6.646 10.625 3.419 1.00 90.00 89 LYS A C 1
ATOM 737 O O . LYS A 1 89 ? 6.036 11.270 2.576 1.00 90.00 89 LYS A O 1
ATOM 742 N N . TYR A 1 90 ? 6.156 9.508 3.957 1.00 91.12 90 TYR A N 1
ATOM 743 C CA . TYR A 1 90 ? 4.840 8.982 3.593 1.00 91.12 90 TYR A CA 1
ATOM 744 C C . TYR A 1 90 ? 3.712 9.987 3.854 1.00 91.12 90 TYR A C 1
ATOM 746 O O . TYR A 1 90 ? 2.857 10.174 2.994 1.00 91.12 90 TYR A O 1
ATOM 754 N N . GLN A 1 91 ? 3.717 10.647 5.014 1.00 92.12 91 GLN A N 1
ATOM 755 C CA . GLN A 1 91 ? 2.727 11.657 5.382 1.00 92.12 91 GLN A CA 1
ATOM 756 C C . GLN A 1 91 ? 2.711 12.820 4.390 1.00 92.12 91 GLN A C 1
ATOM 758 O O . GLN A 1 91 ? 1.641 13.175 3.895 1.00 92.12 91 GLN A O 1
ATOM 763 N N . ASN A 1 92 ? 3.883 13.356 4.046 1.00 92.00 92 ASN A N 1
ATOM 764 C CA . ASN A 1 92 ? 4.012 14.441 3.072 1.00 92.00 92 ASN A CA 1
ATOM 765 C C . ASN A 1 92 ? 3.483 14.025 1.692 1.00 92.00 92 ASN A C 1
ATOM 767 O O . ASN A 1 92 ? 2.708 14.753 1.076 1.00 92.00 92 ASN A O 1
ATOM 771 N N . LEU A 1 93 ? 3.845 12.823 1.230 1.00 90.62 93 LEU A N 1
ATOM 772 C CA . LEU A 1 93 ? 3.356 12.277 -0.039 1.00 90.62 93 LEU A CA 1
ATOM 773 C C . LEU A 1 93 ? 1.837 12.074 -0.025 1.00 90.62 93 LEU A C 1
ATOM 775 O O . LEU A 1 93 ? 1.155 12.383 -0.997 1.00 90.62 93 LEU A O 1
ATOM 779 N N . PHE A 1 94 ? 1.290 11.573 1.083 1.00 89.44 94 PHE A N 1
ATOM 780 C CA . PHE A 1 94 ? -0.141 11.325 1.217 1.00 89.44 94 PHE A CA 1
ATOM 781 C C . PHE A 1 94 ? -0.955 12.624 1.220 1.00 89.44 94 PHE A C 1
ATO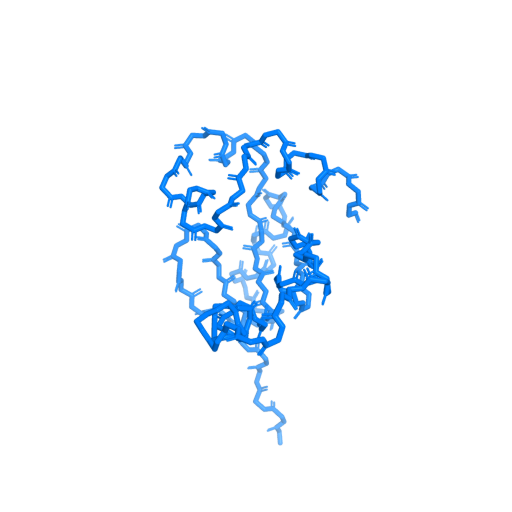M 783 O O . PHE A 1 94 ? -2.057 12.641 0.680 1.00 89.44 94 PHE A O 1
ATOM 790 N N . GLN A 1 95 ? -0.423 13.705 1.798 1.00 89.06 95 GLN A N 1
ATOM 791 C CA . GLN A 1 95 ? -1.048 15.033 1.788 1.00 89.06 95 GLN A CA 1
ATOM 792 C C . GLN A 1 95 ? -0.985 15.730 0.419 1.00 89.06 95 GLN A C 1
ATOM 794 O O . GLN A 1 95 ? -1.831 16.577 0.149 1.00 89.06 95 GLN A O 1
ATOM 799 N N . ALA A 1 96 ? -0.010 15.381 -0.426 1.00 85.75 96 ALA A N 1
ATOM 800 C CA . ALA A 1 96 ? 0.175 15.961 -1.760 1.00 85.75 96 ALA A CA 1
ATOM 801 C C . ALA A 1 96 ? -0.728 15.349 -2.853 1.00 85.75 96 ALA A C 1
ATOM 803 O O . ALA A 1 96 ? -0.794 15.887 -3.957 1.00 85.75 96 ALA A O 1
ATOM 804 N N . LEU A 1 97 ? -1.382 14.221 -2.553 1.00 81.94 97 LEU A N 1
ATOM 805 C CA . LEU A 1 97 ? -2.375 13.559 -3.411 1.00 81.94 97 LEU A CA 1
ATOM 806 C C . LEU A 1 97 ? -3.725 14.302 -3.412 1.00 81.94 97 LEU A C 1
ATOM 808 O O . LEU A 1 97 ? -4.460 14.135 -4.406 1.00 81.94 97 LEU A O 1
#

Secondary structure (DSSP, 8-state):
-PPPPEEEETTT--EEETTSHHHHHHHHTT-EEES-HHHHTT--S---TT-HHHHHHHHHH-S-EEEPPHHHHHT-HHHHHHTT--HHHHHHHHHH-